Protein AF-A0A833LSK4-F1 (afdb_monomer_lite)

pLDDT: mean 88.76, std 13.91, range [41.62, 98.44]

Radius of gyration: 30.66 Å; chains: 1; bounding box: 65×37×99 Å

Secondary structure (DSSP, 8-state):
---GGGT-SSSHHHHHHHHHHHTT--HHHHHHHHHHHHHS---HHHHHHHHHHHT-S--HHHHHHHHHHHHHHHH---HHHHHHHHHHHHHHHHHHHHHHHHHHHHHHHHHHHHHHHHHHHHHHHHHHHHHHHHHHHS--TTS-----

Sequence (148 aa):
MSQPERYDARGPLPVLAYYQMLGRLSAADLAKERSMLASLPGSPNTQIRQAMVIAHPRGAQETAKAMAMLEALLKSGDTQAIELQPVARLLMDHYAERLRLESQIERQGGQLKDSQRRVQELQEKLDGLADIERTLRAPSRSGKGGGQ

Foldseek 3Di:
DPDPVQLPDFAAPSVVVLLVVLVVDDPVVLVVVLVVLVPDPPDLSSLLSNLSSQCPPPDLVSLVVSLVSLVVLCPDPDPSSVRCNVVSVVSNVVSVVSNVVVVVVVVVVVVVVVVVVVVVVVVVVVVVVVVVVVVVPPDPPPPDDDDD

Structure (mmCIF, N/CA/C/O backbone):
data_AF-A0A833LSK4-F1
#
_entry.id   AF-A0A833LSK4-F1
#
loop_
_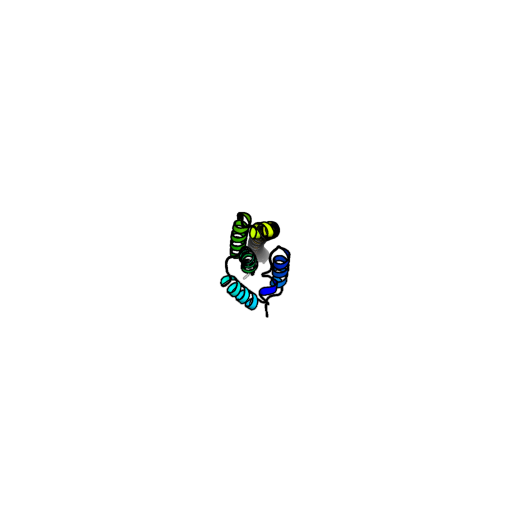atom_site.group_PDB
_atom_site.id
_atom_site.type_symbol
_atom_site.label_atom_id
_atom_site.label_alt_id
_atom_site.label_comp_id
_atom_site.label_asym_id
_atom_site.label_entity_id
_atom_site.label_seq_id
_atom_site.pdbx_PDB_ins_code
_atom_site.Cartn_x
_atom_site.Cartn_y
_atom_site.Cartn_z
_atom_site.occupancy
_atom_site.B_iso_or_equiv
_atom_site.auth_seq_id
_atom_site.auth_comp_id
_atom_site.auth_asym_id
_atom_site.auth_atom_id
_atom_site.pdbx_PDB_model_num
ATOM 1 N N . MET A 1 1 ? 4.364 -23.431 -8.959 1.00 41.94 1 MET A N 1
ATOM 2 C CA . MET A 1 1 ? 5.617 -23.184 -9.705 1.00 41.94 1 MET A CA 1
ATOM 3 C C . MET A 1 1 ? 5.443 -21.892 -10.487 1.00 41.94 1 MET A C 1
ATOM 5 O O . MET A 1 1 ? 4.765 -21.910 -11.507 1.00 41.94 1 MET A O 1
ATOM 9 N N . SER A 1 2 ? 5.962 -20.770 -9.984 1.00 49.38 2 SER A N 1
ATOM 10 C CA . SER A 1 2 ? 6.046 -19.527 -10.762 1.00 49.38 2 SER A CA 1
ATOM 11 C C . SER A 1 2 ? 7.075 -19.751 -11.868 1.00 49.38 2 SER A C 1
ATOM 13 O O . SER A 1 2 ? 8.216 -20.083 -11.565 1.00 49.38 2 SER A O 1
ATOM 15 N N . GLN A 1 3 ? 6.668 -19.684 -13.137 1.00 52.91 3 GLN A N 1
ATOM 16 C CA . GLN A 1 3 ? 7.60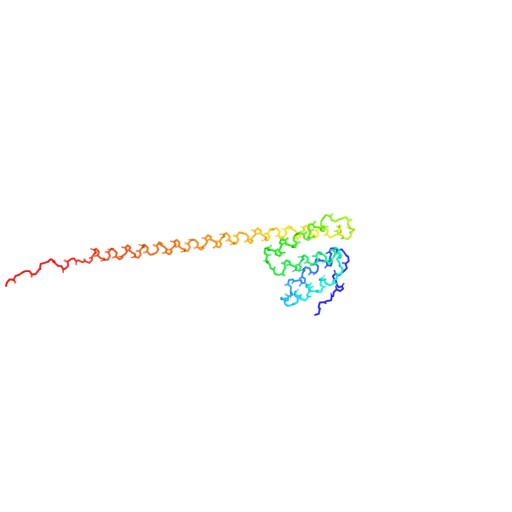1 -19.763 -14.263 1.00 52.91 3 GLN A CA 1
ATOM 17 C C . GLN A 1 3 ? 8.196 -18.362 -14.480 1.00 52.91 3 GLN A C 1
ATOM 19 O O . GLN A 1 3 ? 7.444 -17.485 -14.911 1.00 52.91 3 GLN A O 1
ATOM 24 N N . PRO A 1 4 ? 9.487 -18.134 -14.175 1.00 52.62 4 PRO A N 1
ATOM 25 C CA . PRO A 1 4 ? 10.106 -16.805 -14.253 1.00 52.62 4 PRO A CA 1
ATOM 26 C C . PRO A 1 4 ? 10.070 -16.232 -15.678 1.00 52.62 4 PRO A C 1
ATOM 28 O O . PRO A 1 4 ? 9.697 -15.076 -15.875 1.00 52.62 4 PRO A O 1
ATOM 31 N N . GLU A 1 5 ? 10.279 -17.087 -16.684 1.00 58.97 5 GLU A N 1
ATOM 32 C CA . GLU A 1 5 ? 10.421 -16.653 -18.078 1.00 58.97 5 GLU A CA 1
ATOM 33 C C . GLU A 1 5 ? 9.161 -16.025 -18.689 1.00 58.97 5 GLU A C 1
ATOM 35 O O . GLU A 1 5 ? 9.247 -15.278 -19.662 1.00 58.97 5 GLU A O 1
ATOM 40 N N . ARG A 1 6 ? 7.971 -16.273 -18.121 1.00 65.31 6 ARG A N 1
ATOM 41 C CA . ARG A 1 6 ? 6.713 -15.745 -18.681 1.00 65.31 6 ARG A CA 1
ATOM 42 C C . ARG A 1 6 ? 6.592 -14.228 -18.571 1.00 65.31 6 ARG A C 1
ATOM 44 O O . ARG A 1 6 ? 5.858 -13.628 -19.352 1.00 65.31 6 ARG A O 1
ATOM 51 N N . TYR A 1 7 ? 7.279 -13.620 -17.605 1.00 78.62 7 TYR A N 1
ATOM 52 C CA . TYR A 1 7 ? 7.146 -12.192 -17.303 1.00 78.62 7 TYR A CA 1
ATOM 53 C C . TYR A 1 7 ? 8.420 -11.391 -17.586 1.00 78.62 7 TYR A C 1
ATOM 55 O O . TYR A 1 7 ? 8.388 -10.165 -17.526 1.00 78.62 7 TYR A O 1
ATOM 63 N N . ASP A 1 8 ? 9.515 -12.074 -17.934 1.00 74.31 8 ASP A N 1
ATOM 64 C CA . ASP A 1 8 ? 10.796 -11.466 -18.313 1.00 74.31 8 ASP A CA 1
ATOM 65 C C . ASP A 1 8 ? 10.770 -10.832 -19.712 1.00 74.31 8 ASP A C 1
ATOM 67 O O . ASP A 1 8 ? 11.661 -10.061 -20.069 1.00 74.31 8 ASP A O 1
ATOM 71 N N . ALA A 1 9 ? 9.741 -11.133 -20.509 1.00 79.25 9 ALA A N 1
ATOM 72 C CA . ALA A 1 9 ? 9.583 -10.575 -21.842 1.00 79.25 9 ALA A CA 1
ATOM 73 C C . ALA A 1 9 ? 9.478 -9.037 -21.814 1.00 79.25 9 ALA A C 1
ATOM 75 O O . ALA A 1 9 ? 8.881 -8.434 -20.918 1.00 79.25 9 ALA A O 1
ATOM 76 N N . ARG A 1 10 ? 10.068 -8.397 -22.829 1.00 80.62 10 ARG A N 1
ATOM 77 C CA . ARG A 1 10 ? 10.077 -6.938 -22.992 1.00 80.62 10 ARG A CA 1
ATOM 78 C C . ARG A 1 10 ? 8.665 -6.393 -23.236 1.00 80.62 10 ARG A C 1
ATOM 80 O O . ARG A 1 10 ? 7.829 -7.043 -23.863 1.00 80.62 10 ARG A O 1
ATOM 87 N N . GLY A 1 11 ? 8.440 -5.162 -22.785 1.00 85.06 11 GLY A N 1
ATOM 88 C CA . GLY A 1 11 ? 7.215 -4.409 -23.025 1.00 85.06 11 GLY A CA 1
ATOM 89 C C . GLY A 1 11 ? 6.196 -4.481 -21.880 1.00 85.06 11 GLY A C 1
ATOM 90 O O . GLY A 1 11 ? 6.420 -5.130 -20.858 1.00 85.06 11 GLY A O 1
ATOM 91 N N . PRO A 1 12 ? 5.060 -3.783 -22.028 1.00 88.88 12 PRO A N 1
ATOM 92 C CA . PRO A 1 12 ? 4.107 -3.572 -20.939 1.00 88.88 12 PRO A CA 1
ATOM 93 C C . PRO A 1 12 ? 3.196 -4.776 -20.652 1.00 88.88 12 PRO A C 1
ATOM 95 O O . PRO A 1 12 ? 2.769 -4.960 -19.514 1.00 88.88 12 PRO A O 1
ATOM 98 N N . LEU A 1 13 ? 2.888 -5.613 -21.651 1.00 90.31 13 LEU A N 1
ATOM 99 C CA . LEU A 1 13 ? 1.938 -6.726 -21.490 1.00 90.31 13 LEU A CA 1
ATOM 100 C C . LEU A 1 13 ? 2.407 -7.799 -20.487 1.00 90.31 13 LEU A C 1
ATOM 102 O O . LEU A 1 13 ? 1.610 -8.158 -19.616 1.00 90.31 13 LEU A O 1
ATOM 106 N N . PRO A 1 14 ? 3.666 -8.285 -20.527 1.00 91.31 14 PRO A N 1
ATOM 107 C CA . PRO A 1 14 ? 4.164 -9.244 -19.538 1.00 91.31 14 PRO A CA 1
ATOM 108 C C . PRO A 1 14 ? 4.125 -8.683 -18.113 1.00 91.31 14 PRO A C 1
ATOM 110 O O . PRO A 1 14 ? 3.756 -9.385 -17.175 1.00 91.31 14 PRO A O 1
ATOM 113 N N . VAL A 1 15 ? 4.415 -7.390 -17.954 1.00 92.50 15 VAL A N 1
ATOM 114 C CA . VAL A 1 15 ? 4.376 -6.692 -16.663 1.00 92.50 15 VAL A CA 1
ATOM 115 C C . VAL A 1 15 ? 2.944 -6.574 -16.121 1.00 92.50 15 VAL A C 1
ATOM 117 O O . VAL A 1 15 ? 2.707 -6.768 -14.930 1.00 92.50 15 VAL A O 1
ATOM 120 N N . LEU A 1 16 ? 1.956 -6.324 -16.981 1.00 92.19 16 LEU A N 1
ATOM 121 C CA . LEU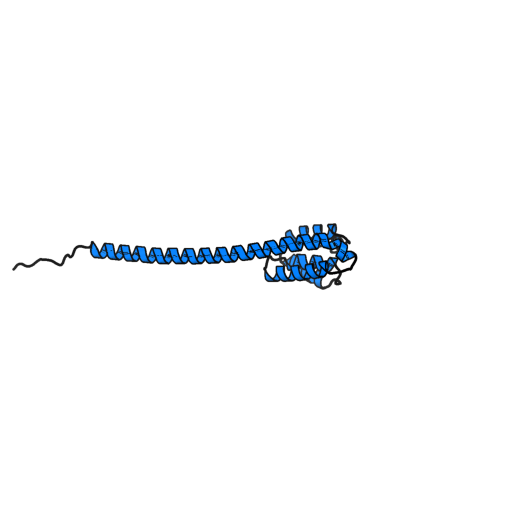 A 1 16 ? 0.547 -6.323 -16.576 1.00 92.19 16 LEU A CA 1
ATOM 122 C C . LEU A 1 16 ? 0.051 -7.727 -16.203 1.00 92.19 16 LEU A C 1
ATOM 124 O O . LEU A 1 16 ? -0.648 -7.888 -15.201 1.00 92.19 16 LEU A O 1
ATOM 128 N N . ALA A 1 17 ? 0.439 -8.752 -16.966 1.00 92.06 17 ALA A N 1
ATOM 129 C CA . ALA A 1 17 ? 0.125 -10.142 -16.639 1.00 92.06 17 ALA A CA 1
ATOM 130 C C . ALA A 1 17 ? 0.749 -10.557 -15.294 1.00 92.06 17 ALA A C 1
ATOM 132 O O . ALA A 1 17 ? 0.099 -11.221 -14.481 1.00 92.06 17 ALA A O 1
ATOM 133 N N . TYR A 1 18 ? 1.975 -10.099 -15.026 1.00 93.06 18 TYR A N 1
ATOM 134 C CA . TYR A 1 18 ? 2.645 -10.283 -13.745 1.00 93.06 18 TYR A CA 1
ATOM 135 C C . TYR A 1 18 ? 1.839 -9.677 -12.594 1.00 93.06 18 TYR A C 1
ATOM 137 O O . TYR A 1 18 ? 1.541 -10.363 -11.616 1.00 93.06 18 TYR A O 1
ATOM 145 N N . TYR A 1 19 ? 1.401 -8.424 -12.740 1.00 92.25 19 TYR A N 1
ATOM 146 C CA . TYR A 1 19 ? 0.583 -7.745 -11.736 1.00 92.25 19 TYR A CA 1
ATOM 147 C C . TYR A 1 19 ? -0.714 -8.505 -11.411 1.00 92.25 19 TYR A C 1
ATOM 149 O O . TYR A 1 19 ? -1.083 -8.642 -10.244 1.00 92.25 19 TYR A O 1
ATOM 157 N N . GLN A 1 20 ? -1.386 -9.056 -12.427 1.00 90.88 20 GLN A N 1
ATOM 158 C CA . GLN A 1 20 ? -2.592 -9.869 -12.235 1.00 90.88 20 GLN A CA 1
ATOM 159 C C . GLN A 1 20 ? -2.311 -11.176 -11.483 1.00 90.88 20 GLN A C 1
ATOM 161 O O . GLN A 1 20 ? -3.127 -11.605 -10.665 1.00 90.88 20 GLN A O 1
ATOM 166 N N . MET A 1 21 ? -1.168 -11.816 -11.745 1.00 91.56 21 MET A N 1
ATOM 167 C CA . MET A 1 21 ? -0.753 -13.022 -11.030 1.00 91.56 21 MET A CA 1
ATOM 168 C C . MET A 1 21 ? -0.496 -12.737 -9.547 1.00 91.56 21 MET A C 1
ATOM 170 O O . MET A 1 21 ? -0.911 -13.541 -8.713 1.00 91.56 21 MET A O 1
ATOM 174 N N . LEU A 1 22 ? 0.142 -11.608 -9.209 1.00 91.25 22 LEU A N 1
ATOM 175 C CA . LEU A 1 22 ? 0.489 -11.272 -7.821 1.00 91.25 22 LEU A CA 1
ATOM 176 C C . LEU A 1 22 ? -0.720 -11.307 -6.882 1.00 91.25 22 LEU A C 1
ATOM 178 O O . LEU A 1 22 ? -0.602 -11.785 -5.758 1.00 91.25 22 LEU A O 1
ATOM 182 N N . GLY A 1 23 ? -1.896 -10.877 -7.350 1.00 87.19 23 GLY A N 1
ATOM 183 C CA . GLY A 1 23 ? -3.132 -10.904 -6.559 1.00 87.19 23 GLY A CA 1
ATOM 184 C C . GLY A 1 23 ? -3.638 -12.307 -6.195 1.00 87.19 23 GLY A C 1
ATOM 185 O O . GLY A 1 23 ? -4.556 -12.425 -5.390 1.00 87.19 23 GLY A O 1
ATOM 186 N N . ARG A 1 24 ? -3.065 -13.364 -6.783 1.00 89.25 24 ARG A N 1
ATOM 187 C CA . ARG A 1 24 ? -3.424 -14.769 -6.534 1.00 89.25 24 ARG A CA 1
ATOM 188 C C . ARG A 1 24 ? -2.382 -15.519 -5.701 1.00 89.25 24 ARG A C 1
ATOM 190 O O . ARG A 1 24 ? -2.602 -16.685 -5.386 1.00 89.25 24 ARG A O 1
ATOM 197 N N . LEU A 1 25 ? -1.243 -14.896 -5.392 1.00 90.12 25 LEU A N 1
ATOM 198 C CA . LEU A 1 25 ? -0.159 -15.541 -4.656 1.00 90.12 25 LEU A CA 1
ATOM 199 C C . LEU A 1 25 ? -0.416 -15.530 -3.147 1.00 90.12 25 LEU A C 1
ATOM 201 O O . LEU A 1 25 ? -0.972 -14.582 -2.594 1.00 90.12 25 LEU A O 1
ATOM 205 N N . SER A 1 26 ? 0.041 -16.584 -2.469 1.00 91.00 26 SER A N 1
ATOM 206 C CA . SER A 1 26 ? 0.092 -16.607 -1.008 1.00 91.00 26 SER A CA 1
ATOM 207 C C . SER A 1 26 ? 1.206 -15.692 -0.482 1.00 91.00 26 SER A C 1
ATOM 209 O O . SER A 1 26 ? 2.148 -15.358 -1.203 1.00 91.00 26 SER A O 1
ATOM 211 N N . ALA A 1 27 ? 1.163 -15.339 0.807 1.00 88.81 27 ALA A N 1
ATOM 212 C CA . ALA A 1 27 ? 2.238 -14.570 1.444 1.00 88.81 27 ALA A CA 1
ATOM 213 C C . ALA A 1 27 ? 3.610 -15.270 1.338 1.00 88.81 27 ALA A C 1
ATOM 215 O O . ALA A 1 27 ? 4.631 -14.613 1.132 1.00 88.81 27 ALA A O 1
ATOM 216 N N . ALA A 1 28 ? 3.636 -16.605 1.424 1.00 91.06 28 ALA A N 1
ATOM 217 C CA . ALA A 1 28 ? 4.859 -17.389 1.271 1.00 91.06 28 ALA A CA 1
ATOM 218 C C . ALA A 1 28 ? 5.391 -17.349 -0.170 1.00 91.06 28 ALA A C 1
ATOM 220 O O . ALA A 1 28 ? 6.601 -17.268 -0.379 1.00 91.06 28 ALA A O 1
ATOM 221 N N . ASP A 1 29 ? 4.503 -17.376 -1.166 1.00 91.44 29 ASP A N 1
ATOM 222 C CA . ASP A 1 29 ? 4.904 -17.292 -2.571 1.00 91.44 29 ASP A CA 1
ATOM 223 C C . ASP A 1 29 ? 5.385 -15.888 -2.939 1.00 91.44 29 ASP A C 1
ATOM 225 O O . ASP A 1 29 ? 6.378 -15.760 -3.647 1.00 91.44 29 ASP A O 1
ATOM 229 N N . LEU A 1 30 ? 4.774 -14.839 -2.384 1.00 91.38 30 LEU A N 1
ATOM 230 C CA . LEU A 1 30 ? 5.254 -13.461 -2.531 1.00 91.38 30 LEU A CA 1
ATOM 231 C C . LEU A 1 30 ? 6.646 -13.257 -1.922 1.00 91.38 30 LEU A C 1
ATOM 233 O O . LEU A 1 30 ? 7.479 -12.565 -2.504 1.00 91.38 30 LEU A O 1
ATOM 237 N N . ALA A 1 31 ? 6.930 -13.873 -0.772 1.00 91.19 31 ALA A N 1
ATOM 238 C CA . ALA A 1 31 ? 8.258 -13.811 -0.165 1.00 91.19 31 ALA A CA 1
ATOM 239 C C . ALA A 1 31 ? 9.322 -14.496 -1.042 1.00 91.19 31 ALA A C 1
ATOM 241 O O . ALA A 1 31 ? 10.409 -13.947 -1.236 1.00 91.19 31 ALA A O 1
ATOM 242 N N . LYS A 1 32 ? 8.997 -15.661 -1.622 1.00 92.12 32 LYS A N 1
ATOM 243 C CA . LYS A 1 32 ? 9.869 -16.348 -2.592 1.00 92.12 32 LYS A CA 1
ATOM 244 C C . LYS A 1 32 ? 10.090 -15.499 -3.839 1.00 92.12 32 LYS A C 1
ATOM 246 O O . LYS A 1 32 ? 11.226 -15.341 -4.275 1.00 92.12 32 LYS A O 1
ATOM 251 N N . GLU A 1 33 ? 9.018 -14.922 -4.369 1.00 92.06 33 GLU A N 1
ATOM 252 C CA . GLU A 1 33 ? 9.049 -14.048 -5.538 1.00 92.06 33 GLU A CA 1
ATOM 253 C C . GLU A 1 33 ? 9.952 -12.831 -5.299 1.00 92.06 33 GLU A C 1
ATOM 255 O O . GLU A 1 33 ? 10.821 -12.522 -6.111 1.00 92.06 33 GLU A O 1
ATOM 260 N N . ARG A 1 34 ? 9.830 -12.195 -4.130 1.00 91.56 34 ARG A N 1
ATOM 261 C CA . ARG A 1 34 ? 10.694 -11.085 -3.717 1.00 91.56 34 ARG A CA 1
ATOM 262 C C . ARG A 1 34 ? 12.166 -11.491 -3.653 1.00 91.56 34 ARG A C 1
ATOM 264 O O . ARG A 1 34 ? 13.017 -10.739 -4.121 1.00 91.56 34 ARG A O 1
ATOM 271 N N . SER A 1 35 ? 12.467 -12.657 -3.079 1.00 92.00 35 SER A N 1
ATOM 272 C CA . SER A 1 35 ? 13.839 -13.174 -3.002 1.00 92.00 35 SER A CA 1
ATOM 273 C C . SER A 1 35 ? 14.418 -13.470 -4.384 1.00 92.00 35 SER A C 1
ATOM 275 O O . SER A 1 35 ? 15.587 -13.189 -4.623 1.00 92.00 35 SER A O 1
ATOM 277 N N . MET A 1 36 ? 13.609 -14.021 -5.288 1.00 91.56 36 MET A N 1
ATOM 278 C CA . MET A 1 36 ? 14.013 -14.302 -6.663 1.00 91.56 36 MET A CA 1
ATOM 279 C C . MET A 1 36 ? 14.273 -13.008 -7.437 1.00 91.56 36 MET A C 1
ATOM 281 O O . MET A 1 36 ? 15.319 -12.854 -8.052 1.00 91.56 36 MET A O 1
ATOM 285 N N . LEU A 1 37 ? 13.362 -12.036 -7.381 1.00 92.06 37 LEU A N 1
ATOM 286 C CA . LEU A 1 37 ? 13.571 -10.754 -8.054 1.00 92.06 37 LEU A CA 1
ATOM 287 C C . LEU A 1 37 ? 14.798 -10.004 -7.523 1.00 92.06 37 LEU A C 1
ATOM 289 O O . LEU A 1 37 ? 15.400 -9.237 -8.267 1.00 92.06 37 LEU A O 1
ATOM 293 N N . ALA A 1 38 ? 15.160 -10.194 -6.253 1.00 90.44 38 ALA A N 1
ATOM 294 C CA . ALA A 1 38 ? 16.357 -9.600 -5.665 1.00 90.44 38 ALA A CA 1
ATOM 295 C C . ALA A 1 38 ? 17.664 -10.237 -6.173 1.00 90.44 38 ALA A C 1
ATOM 297 O O . ALA A 1 38 ? 18.704 -9.587 -6.101 1.00 90.44 38 ALA A O 1
ATOM 298 N N . SER A 1 39 ? 17.627 -11.476 -6.681 1.00 90.31 39 SER A N 1
ATOM 299 C CA . SER A 1 39 ? 18.794 -12.137 -7.280 1.00 90.31 39 SER A CA 1
ATOM 300 C C . SER A 1 39 ? 18.935 -11.886 -8.784 1.00 90.31 39 SER A C 1
ATOM 302 O O . SER A 1 39 ? 19.993 -12.166 -9.348 1.00 90.31 39 SER A O 1
ATOM 304 N N . LEU A 1 40 ? 17.898 -11.359 -9.442 1.00 89.44 40 LEU A N 1
ATOM 305 C CA . LEU A 1 40 ? 17.948 -10.999 -10.856 1.00 89.44 40 LEU A CA 1
ATOM 306 C C . LEU A 1 40 ? 18.726 -9.691 -11.087 1.00 89.44 40 LEU A C 1
ATOM 308 O O . LEU A 1 40 ? 18.712 -8.799 -10.235 1.00 89.44 40 LEU A O 1
ATOM 312 N N . PRO A 1 41 ? 19.351 -9.520 -12.268 1.00 88.25 41 PRO A N 1
ATOM 313 C CA . PRO A 1 41 ? 19.961 -8.253 -12.651 1.00 88.25 41 PRO A CA 1
ATOM 314 C C . PRO A 1 41 ? 18.956 -7.096 -12.598 1.00 88.25 41 PRO A C 1
ATOM 316 O O . PRO A 1 41 ? 17.776 -7.262 -12.928 1.00 88.25 41 PRO A O 1
ATOM 319 N N . GLY A 1 42 ? 19.442 -5.906 -12.236 1.00 86.00 42 GLY A N 1
ATOM 320 C CA . GLY A 1 42 ? 18.658 -4.671 -12.136 1.00 86.00 42 GLY A CA 1
ATOM 321 C C . GLY A 1 42 ? 18.239 -4.093 -13.491 1.00 86.00 42 GLY A C 1
ATOM 322 O O . GLY A 1 42 ? 18.632 -2.983 -13.832 1.00 86.00 42 GLY A O 1
ATOM 323 N N . SER A 1 43 ? 17.463 -4.845 -14.273 1.00 92.31 43 SER A N 1
ATOM 324 C CA . SER A 1 43 ? 16.838 -4.355 -15.504 1.00 92.31 43 SER A CA 1
ATOM 325 C C . SER A 1 43 ? 15.598 -3.501 -15.194 1.00 92.31 43 SER A C 1
ATOM 327 O O . SER A 1 43 ? 14.961 -3.719 -14.157 1.00 92.31 43 SER A O 1
ATOM 329 N N . PRO A 1 44 ? 15.175 -2.595 -16.097 1.00 94.38 44 PRO A N 1
ATOM 330 C CA . PRO A 1 44 ? 13.907 -1.867 -15.972 1.00 94.38 44 PRO A CA 1
ATOM 331 C C . PRO A 1 44 ? 12.694 -2.779 -15.722 1.00 94.38 44 PRO A C 1
ATOM 333 O O . PRO A 1 44 ? 11.808 -2.459 -14.927 1.00 94.38 44 PRO A O 1
ATOM 336 N N . ASN A 1 45 ? 12.683 -3.959 -16.349 1.00 93.00 45 ASN A N 1
ATOM 337 C CA . ASN A 1 45 ? 11.636 -4.961 -16.174 1.00 93.00 45 ASN A CA 1
ATOM 338 C C . ASN A 1 45 ? 11.694 -5.617 -14.775 1.00 93.00 45 ASN A C 1
ATOM 340 O O . ASN A 1 45 ? 10.670 -5.795 -14.112 1.00 93.00 45 ASN A O 1
ATOM 344 N N . THR A 1 46 ? 12.890 -5.927 -14.270 1.00 93.81 46 THR A N 1
ATOM 345 C CA . THR A 1 46 ? 13.069 -6.405 -12.888 1.00 93.81 46 THR A CA 1
ATOM 346 C C . THR A 1 46 ? 12.632 -5.333 -11.886 1.00 93.81 46 THR A C 1
ATOM 348 O O . THR A 1 46 ? 11.916 -5.632 -10.935 1.00 93.81 46 THR A O 1
ATOM 351 N N . GLN A 1 47 ? 12.999 -4.071 -12.123 1.00 95.06 47 GLN A N 1
ATOM 352 C CA . GLN A 1 47 ? 12.707 -2.947 -11.234 1.00 95.06 47 GLN A CA 1
ATOM 353 C C . GLN A 1 47 ? 11.201 -2.695 -11.089 1.00 95.06 47 GLN A C 1
ATOM 355 O O . GLN A 1 47 ? 10.713 -2.546 -9.967 1.00 95.06 47 GLN A O 1
ATOM 360 N N . ILE A 1 48 ? 10.441 -2.688 -12.193 1.00 96.12 48 ILE A N 1
ATOM 361 C CA . ILE A 1 48 ? 8.985 -2.491 -12.120 1.00 96.12 48 ILE A CA 1
ATOM 362 C C . ILE A 1 48 ? 8.294 -3.658 -11.400 1.00 96.12 48 ILE A C 1
ATOM 364 O O . ILE A 1 48 ? 7.395 -3.432 -10.591 1.00 96.12 48 ILE A O 1
ATOM 368 N N . ARG A 1 49 ? 8.754 -4.900 -11.605 1.00 95.19 49 ARG A N 1
ATOM 369 C CA . ARG A 1 49 ? 8.225 -6.077 -10.898 1.00 95.19 49 ARG A CA 1
ATOM 370 C C . ARG A 1 49 ? 8.566 -6.059 -9.411 1.00 95.19 49 ARG A C 1
ATOM 372 O O . ARG A 1 49 ? 7.703 -6.354 -8.589 1.00 95.19 49 ARG A O 1
ATOM 379 N N . GLN A 1 50 ? 9.774 -5.631 -9.046 1.00 95.38 50 GLN A N 1
ATOM 380 C CA . GLN A 1 50 ? 10.154 -5.423 -7.647 1.00 95.38 50 GLN A CA 1
ATOM 381 C C . GLN A 1 50 ? 9.270 -4.364 -6.977 1.00 95.38 50 GLN A C 1
ATOM 383 O O . GLN A 1 50 ? 8.820 -4.587 -5.854 1.00 95.38 50 GLN A O 1
ATOM 388 N N . ALA A 1 51 ? 8.967 -3.256 -7.665 1.00 96.06 51 ALA A N 1
ATOM 389 C CA . ALA A 1 51 ? 8.048 -2.235 -7.161 1.00 96.06 51 ALA A CA 1
ATOM 390 C C . ALA A 1 51 ? 6.629 -2.798 -6.939 1.00 96.06 51 ALA A C 1
ATOM 392 O O . ALA A 1 51 ? 5.998 -2.516 -5.921 1.00 96.06 51 ALA A O 1
ATOM 393 N N . MET A 1 52 ? 6.144 -3.653 -7.844 1.00 95.62 52 MET A N 1
ATOM 394 C CA . MET A 1 52 ? 4.847 -4.318 -7.681 1.00 95.62 52 MET A CA 1
ATOM 395 C C . MET A 1 52 ? 4.815 -5.284 -6.493 1.00 95.62 52 MET A C 1
ATOM 397 O O . MET A 1 52 ? 3.834 -5.303 -5.748 1.00 95.62 52 MET A O 1
ATOM 401 N N . VAL A 1 53 ? 5.874 -6.078 -6.309 1.00 95.12 53 VAL A N 1
ATOM 402 C CA . VAL A 1 53 ? 5.966 -7.050 -5.211 1.00 95.12 53 VAL A CA 1
ATOM 403 C C . VAL A 1 53 ? 6.143 -6.357 -3.873 1.00 95.12 53 VAL A C 1
ATOM 405 O O . VAL A 1 53 ? 5.479 -6.741 -2.920 1.00 95.12 53 VAL A O 1
ATOM 408 N N . ILE A 1 54 ? 6.999 -5.334 -3.770 1.00 93.25 54 ILE A N 1
ATOM 409 C CA . ILE A 1 54 ? 7.223 -4.663 -2.484 1.00 93.25 54 ILE A CA 1
ATOM 410 C C . ILE A 1 54 ? 5.959 -3.954 -1.998 1.00 93.25 54 ILE A C 1
ATOM 412 O O . ILE A 1 54 ? 5.690 -3.997 -0.806 1.00 93.25 54 ILE A O 1
ATOM 416 N N . ALA A 1 55 ? 5.132 -3.411 -2.900 1.00 93.44 55 ALA A N 1
ATOM 417 C CA . ALA A 1 55 ? 3.828 -2.829 -2.568 1.00 93.44 55 ALA A CA 1
ATOM 418 C C . ALA A 1 55 ? 2.779 -3.861 -2.083 1.00 93.44 55 ALA A C 1
ATOM 420 O O . ALA A 1 55 ? 1.626 -3.488 -1.819 1.00 93.44 55 ALA A O 1
ATOM 421 N N . HIS A 1 56 ? 3.164 -5.141 -1.991 1.00 87.94 56 HIS A N 1
ATOM 422 C CA . HIS A 1 56 ? 2.383 -6.267 -1.495 1.00 87.94 56 HIS A CA 1
ATOM 423 C C . HIS A 1 56 ? 3.116 -6.925 -0.299 1.00 87.94 56 HIS A C 1
ATOM 425 O O . HIS A 1 56 ? 4.169 -7.533 -0.485 1.00 87.94 56 HIS A O 1
ATOM 431 N N . PRO A 1 57 ? 2.602 -6.878 0.945 1.00 78.50 57 PRO A N 1
ATOM 432 C CA . PRO A 1 57 ? 1.281 -6.438 1.379 1.00 78.50 57 PRO A CA 1
ATOM 433 C C . PRO A 1 57 ? 1.115 -4.917 1.403 1.00 78.50 57 PRO A C 1
ATOM 435 O O . PRO A 1 57 ? 2.057 -4.144 1.260 1.00 78.50 57 PRO A O 1
ATOM 438 N N . ARG A 1 58 ? -0.140 -4.503 1.571 1.00 78.81 58 ARG A N 1
ATOM 439 C CA . ARG A 1 58 ? -0.599 -3.137 1.378 1.00 78.81 58 ARG A CA 1
ATOM 440 C C . ARG A 1 58 ? -0.217 -2.159 2.519 1.00 78.81 58 ARG A C 1
ATOM 442 O O . ARG A 1 58 ? -1.101 -1.553 3.106 1.00 78.81 58 ARG A O 1
ATOM 449 N N . GLY A 1 59 ? 1.072 -1.983 2.815 1.00 87.88 59 GLY A N 1
ATOM 450 C CA . GLY A 1 59 ? 1.565 -1.017 3.813 1.00 87.88 59 GLY A CA 1
ATOM 451 C C . GLY A 1 59 ? 1.984 0.339 3.229 1.00 87.88 59 GLY A C 1
ATOM 452 O O . GLY A 1 59 ? 2.504 0.399 2.110 1.00 87.88 59 GLY A O 1
ATOM 453 N N . ALA A 1 60 ? 1.809 1.426 3.989 1.00 90.88 60 ALA A N 1
ATOM 454 C CA . ALA A 1 60 ? 2.159 2.786 3.561 1.00 90.88 60 ALA A CA 1
ATOM 455 C C . ALA A 1 60 ? 3.661 2.949 3.263 1.00 90.88 60 ALA A C 1
ATOM 457 O O . ALA A 1 60 ? 4.047 3.511 2.236 1.00 90.88 60 ALA A O 1
ATOM 458 N N . GLN A 1 61 ? 4.527 2.406 4.127 1.00 93.38 61 GLN A N 1
ATOM 459 C CA . GLN A 1 61 ? 5.980 2.505 3.971 1.00 93.38 61 GLN A CA 1
ATOM 460 C C . GLN A 1 61 ? 6.466 1.762 2.719 1.00 93.38 61 GLN A C 1
ATOM 462 O O . GLN A 1 61 ? 7.278 2.276 1.950 1.00 93.38 61 GLN A O 1
ATOM 467 N N . GLU A 1 62 ? 5.975 0.547 2.504 1.00 93.50 62 GLU A N 1
ATOM 468 C CA . GLU A 1 62 ? 6.275 -0.279 1.338 1.00 93.50 62 GLU A CA 1
ATOM 469 C C . GLU A 1 62 ? 5.783 0.370 0.045 1.00 93.50 62 GLU A C 1
ATOM 471 O O . GLU A 1 62 ? 6.485 0.361 -0.965 1.00 93.50 62 GLU A O 1
ATOM 476 N N . THR A 1 63 ? 4.601 0.984 0.096 1.00 95.56 63 THR A N 1
ATOM 477 C CA . THR A 1 63 ? 4.006 1.694 -1.040 1.00 95.56 63 THR A CA 1
ATOM 478 C C . THR A 1 63 ? 4.836 2.921 -1.409 1.00 95.56 63 THR A C 1
ATOM 480 O O . THR A 1 63 ? 5.155 3.108 -2.580 1.00 95.56 63 THR A O 1
ATOM 483 N N . ALA A 1 64 ? 5.293 3.700 -0.424 1.00 95.81 64 ALA A N 1
ATOM 484 C CA . ALA A 1 64 ? 6.200 4.821 -0.665 1.00 95.81 64 ALA A CA 1
ATOM 485 C C . ALA A 1 64 ? 7.540 4.369 -1.279 1.00 95.81 64 ALA A C 1
ATOM 487 O O . ALA A 1 64 ? 8.040 4.997 -2.214 1.00 95.81 64 ALA A O 1
ATOM 488 N N . LYS A 1 65 ? 8.103 3.241 -0.816 1.00 95.94 65 LYS A N 1
ATOM 489 C CA . LYS A 1 65 ? 9.309 2.641 -1.420 1.00 95.94 65 LYS A CA 1
ATOM 490 C C . LYS A 1 65 ? 9.068 2.223 -2.872 1.00 95.94 65 LYS A C 1
ATOM 492 O O . LYS A 1 65 ? 9.899 2.519 -3.726 1.00 95.94 65 LYS A O 1
ATOM 497 N N . ALA A 1 66 ? 7.938 1.575 -3.162 1.00 97.00 66 ALA A N 1
ATOM 498 C CA . ALA A 1 66 ? 7.566 1.196 -4.523 1.00 97.00 66 ALA A CA 1
ATOM 499 C C . ALA A 1 66 ? 7.466 2.421 -5.442 1.00 97.00 66 ALA A C 1
ATOM 501 O O . ALA A 1 66 ? 8.030 2.416 -6.534 1.00 97.00 66 ALA A O 1
ATOM 502 N N . MET A 1 67 ? 6.813 3.492 -4.983 1.00 97.81 67 MET A N 1
ATOM 503 C CA . MET A 1 67 ? 6.693 4.741 -5.740 1.00 97.81 67 MET A CA 1
ATOM 504 C C . MET A 1 67 ? 8.058 5.361 -6.059 1.00 97.81 67 MET A C 1
ATOM 506 O O . MET A 1 67 ? 8.290 5.761 -7.196 1.00 97.81 67 MET A O 1
ATOM 510 N N . ALA A 1 68 ? 9.004 5.359 -5.114 1.00 97.56 68 ALA A N 1
ATOM 511 C CA . ALA A 1 68 ? 10.362 5.846 -5.372 1.00 97.56 68 ALA A CA 1
ATOM 512 C C . ALA A 1 68 ? 11.085 5.037 -6.471 1.00 97.56 68 ALA A C 1
ATOM 514 O O . ALA A 1 68 ? 11.791 5.608 -7.304 1.00 97.56 68 ALA A O 1
ATOM 515 N N . MET A 1 69 ? 10.881 3.714 -6.517 1.00 96.56 69 MET A N 1
ATOM 516 C CA . MET A 1 69 ? 11.430 2.863 -7.583 1.00 96.56 69 MET A CA 1
ATOM 517 C C . MET A 1 69 ? 10.804 3.178 -8.946 1.00 96.56 69 MET A C 1
ATOM 519 O O . MET A 1 69 ? 11.515 3.241 -9.949 1.00 96.56 69 MET A O 1
ATOM 523 N N . LEU A 1 70 ? 9.487 3.397 -8.985 1.00 97.88 70 LEU A N 1
ATOM 524 C CA . LEU A 1 70 ? 8.772 3.775 -10.205 1.00 97.88 70 LEU A CA 1
ATOM 525 C C . LEU A 1 70 ? 9.190 5.163 -10.693 1.00 97.88 70 LEU A C 1
ATOM 527 O O . LEU A 1 70 ? 9.352 5.365 -11.892 1.00 97.88 70 LEU A O 1
ATOM 531 N N . GLU A 1 71 ? 9.432 6.108 -9.790 1.00 98.06 71 GLU A N 1
ATOM 532 C CA . GLU A 1 71 ? 9.899 7.437 -10.169 1.00 98.06 71 GLU A CA 1
ATOM 533 C C . GLU A 1 71 ? 11.308 7.411 -10.780 1.00 98.06 71 GLU A C 1
ATOM 535 O O . GLU A 1 71 ? 11.569 8.116 -11.757 1.00 98.06 71 GLU A O 1
ATOM 540 N N . ALA A 1 72 ? 12.202 6.555 -10.277 1.00 96.44 72 ALA A N 1
ATOM 541 C CA . ALA A 1 72 ? 13.498 6.325 -10.913 1.00 96.44 72 ALA A CA 1
ATOM 542 C C . ALA A 1 72 ? 13.344 5.756 -12.337 1.00 96.44 72 ALA A C 1
ATOM 544 O O . ALA A 1 72 ? 14.026 6.203 -13.258 1.00 96.44 72 ALA A O 1
ATOM 545 N N . LEU A 1 73 ? 12.405 4.824 -12.536 1.00 96.38 73 LEU A N 1
ATOM 546 C CA . LEU A 1 73 ? 12.095 4.259 -13.850 1.00 96.38 73 LEU A CA 1
ATOM 547 C C . LEU A 1 73 ? 11.535 5.318 -14.818 1.00 96.38 73 LEU A C 1
ATOM 549 O O . LEU A 1 73 ? 11.914 5.348 -15.987 1.00 96.38 73 LEU A O 1
ATOM 553 N N . LEU A 1 74 ? 10.688 6.228 -14.327 1.00 97.75 74 LEU A N 1
ATOM 554 C CA . LEU A 1 74 ? 10.128 7.338 -15.109 1.00 97.75 74 LEU A CA 1
ATOM 555 C C . LEU A 1 74 ? 11.175 8.376 -15.537 1.00 97.75 74 LEU A C 1
ATOM 557 O O . LEU A 1 74 ? 10.987 9.035 -16.557 1.00 97.75 74 LEU A O 1
ATOM 561 N N . LYS A 1 75 ? 12.265 8.522 -14.777 1.00 97.31 75 LYS A N 1
ATOM 562 C CA . LYS A 1 75 ? 13.381 9.433 -15.089 1.00 97.31 75 LYS A CA 1
ATOM 563 C C . LYS A 1 75 ? 14.452 8.797 -15.980 1.00 97.31 75 LYS A C 1
ATOM 565 O O . LYS A 1 75 ? 15.340 9.502 -16.453 1.00 97.31 75 LYS A O 1
ATOM 570 N N . SER A 1 76 ? 14.394 7.484 -16.198 1.00 96.00 76 SER A N 1
ATOM 571 C CA . SER A 1 76 ? 15.379 6.765 -17.004 1.00 96.00 76 SER 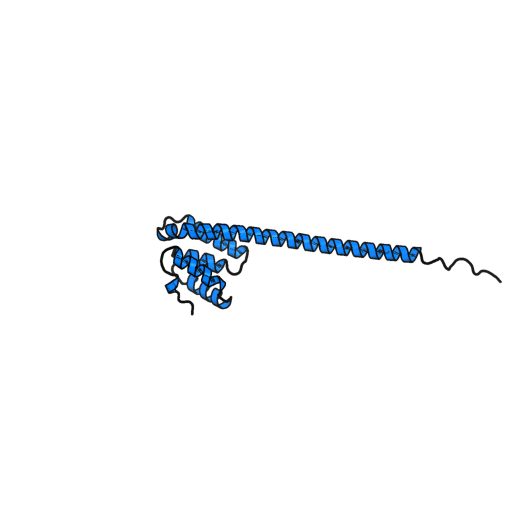A CA 1
ATOM 572 C C . SER A 1 76 ? 15.199 7.030 -18.503 1.00 96.00 76 SER A C 1
ATOM 574 O O . SER A 1 76 ? 14.080 7.011 -19.018 1.00 96.00 76 SER A O 1
ATOM 576 N N . GLY A 1 77 ? 16.320 7.235 -19.202 1.00 94.56 77 GLY A N 1
ATOM 577 C CA . GLY A 1 77 ? 16.391 7.325 -20.665 1.00 94.56 77 GLY A CA 1
ATOM 578 C C . GLY A 1 77 ? 16.632 5.983 -21.368 1.00 94.56 77 GLY A C 1
ATOM 579 O O . GLY A 1 77 ? 16.792 5.956 -22.586 1.00 94.56 77 GLY A O 1
ATOM 580 N N . ASP A 1 78 ? 16.691 4.875 -20.623 1.00 94.25 78 ASP A N 1
ATOM 581 C CA . ASP A 1 78 ? 16.829 3.531 -21.190 1.00 94.25 78 ASP A CA 1
ATOM 582 C C . ASP A 1 78 ? 15.610 3.173 -22.062 1.00 94.25 78 ASP A C 1
ATOM 584 O O . ASP A 1 78 ? 14.466 3.427 -21.686 1.00 94.25 78 ASP A O 1
ATOM 588 N N . THR A 1 79 ? 15.827 2.556 -23.227 1.00 94.00 79 THR A N 1
ATOM 589 C CA . THR A 1 79 ? 14.738 2.248 -24.170 1.00 94.00 79 THR A CA 1
ATOM 590 C C . THR A 1 79 ? 13.698 1.284 -23.588 1.00 94.00 79 THR A C 1
ATOM 592 O O . THR A 1 79 ? 12.507 1.451 -23.844 1.00 94.00 79 THR A O 1
ATOM 595 N N . GLN A 1 80 ? 14.109 0.300 -22.782 1.00 92.19 80 GLN A N 1
ATOM 596 C CA . GLN A 1 80 ? 13.170 -0.589 -22.091 1.00 92.19 80 GLN A CA 1
ATOM 597 C C . GLN A 1 80 ? 12.426 0.150 -20.978 1.00 92.19 80 GLN A C 1
ATOM 599 O O . GLN A 1 80 ? 11.241 -0.100 -20.766 1.00 92.19 80 GLN A O 1
ATOM 604 N N . ALA A 1 81 ? 13.092 1.073 -20.279 1.00 95.19 81 ALA A N 1
ATOM 605 C CA . ALA A 1 81 ? 12.424 1.909 -19.286 1.00 95.19 81 ALA A CA 1
ATOM 606 C C . ALA A 1 81 ? 11.344 2.787 -19.929 1.00 95.19 81 ALA A C 1
ATOM 608 O O . ALA A 1 81 ? 10.222 2.811 -19.428 1.00 95.19 81 ALA A O 1
ATOM 609 N N . ILE A 1 82 ? 11.650 3.431 -21.063 1.00 96.50 82 ILE A N 1
ATOM 610 C CA . ILE A 1 82 ? 10.715 4.268 -21.834 1.00 96.50 82 ILE A CA 1
ATOM 611 C C . ILE A 1 82 ? 9.446 3.488 -22.202 1.00 96.50 82 ILE A C 1
ATOM 613 O O . ILE A 1 82 ? 8.339 3.981 -21.985 1.00 96.50 82 ILE A O 1
ATOM 617 N N . GLU A 1 83 ? 9.581 2.249 -22.679 1.00 95.38 83 GLU A N 1
ATOM 618 C CA . GLU A 1 83 ? 8.435 1.382 -23.002 1.00 95.38 83 GLU A CA 1
ATOM 619 C C . GLU A 1 83 ? 7.558 1.038 -21.790 1.00 95.38 83 GLU A C 1
ATOM 621 O O . GLU A 1 83 ? 6.359 0.792 -21.936 1.00 95.38 83 GLU A O 1
ATOM 626 N N . LEU A 1 84 ? 8.140 1.021 -20.589 1.00 96.38 84 LEU A N 1
ATOM 627 C CA . LEU A 1 84 ? 7.446 0.709 -19.339 1.00 96.38 84 LEU A CA 1
ATOM 628 C C . LEU A 1 84 ? 6.872 1.946 -18.636 1.00 96.38 84 LEU A C 1
ATOM 630 O O . LEU A 1 84 ? 6.051 1.794 -17.728 1.00 96.38 84 LEU A O 1
ATOM 634 N N . GLN A 1 85 ? 7.235 3.162 -19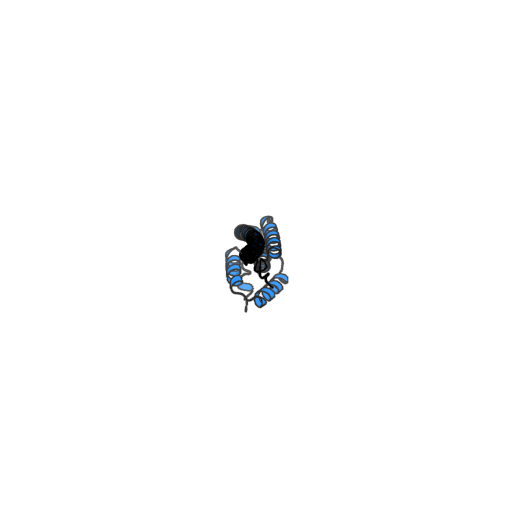.058 1.00 97.00 85 GLN A N 1
ATOM 635 C CA . GLN A 1 85 ? 6.756 4.400 -18.433 1.00 97.00 85 GLN A CA 1
ATOM 636 C C . GLN A 1 85 ? 5.224 4.507 -18.355 1.00 97.00 85 GLN A C 1
ATOM 638 O O . GLN A 1 85 ? 4.741 4.934 -17.306 1.00 97.00 85 GLN A O 1
ATOM 643 N N . PRO A 1 86 ? 4.426 4.114 -19.372 1.00 96.19 86 PRO A N 1
ATOM 644 C CA . PRO A 1 86 ? 2.968 4.166 -19.259 1.00 96.19 86 PRO A CA 1
ATOM 645 C C . PRO A 1 86 ? 2.428 3.312 -18.103 1.00 96.19 86 PRO A C 1
ATOM 647 O O . PRO A 1 86 ? 1.558 3.757 -17.356 1.00 96.19 86 PRO A O 1
ATOM 650 N N . VAL A 1 87 ? 2.988 2.113 -17.904 1.00 96.38 87 VAL A N 1
ATOM 651 C CA . VAL A 1 87 ? 2.606 1.226 -16.794 1.00 96.38 87 VAL A CA 1
ATOM 652 C C . VAL A 1 87 ? 3.093 1.792 -15.462 1.00 96.38 87 VAL A C 1
ATOM 654 O O . VAL A 1 87 ? 2.353 1.778 -14.483 1.00 96.38 87 VAL A O 1
ATOM 657 N N . ALA A 1 88 ? 4.307 2.345 -15.421 1.00 97.62 88 ALA A N 1
ATOM 658 C CA . ALA A 1 88 ? 4.843 2.973 -14.218 1.00 97.62 88 ALA A CA 1
ATOM 659 C C . ALA A 1 88 ? 3.995 4.172 -13.754 1.00 97.62 88 ALA A C 1
ATOM 661 O O . ALA A 1 88 ? 3.746 4.299 -12.558 1.00 97.62 88 ALA A O 1
ATOM 662 N N . ARG A 1 89 ? 3.489 5.006 -14.678 1.00 97.81 89 ARG A N 1
ATOM 663 C CA . ARG A 1 89 ? 2.564 6.114 -14.357 1.00 97.81 89 ARG A CA 1
ATOM 664 C C . ARG A 1 89 ? 1.248 5.603 -13.775 1.00 97.81 89 ARG A C 1
ATOM 666 O O . ARG A 1 89 ? 0.837 6.072 -12.722 1.00 97.81 89 ARG A O 1
ATOM 673 N N . LEU A 1 90 ? 0.649 4.584 -14.395 1.00 97.25 90 LEU A N 1
ATOM 674 C CA . LEU A 1 90 ? -0.580 3.966 -13.887 1.00 97.25 90 LEU A CA 1
ATOM 675 C C . LEU A 1 90 ? -0.408 3.429 -12.454 1.00 97.25 90 LEU A C 1
ATOM 677 O O . LEU A 1 90 ? -1.283 3.603 -11.608 1.00 97.25 90 LEU A O 1
ATOM 681 N N . LEU A 1 91 ? 0.725 2.778 -12.172 1.00 96.69 91 LEU A N 1
ATOM 682 C CA . LEU A 1 91 ? 1.036 2.287 -10.829 1.00 96.69 91 LEU A CA 1
ATOM 683 C C . LEU A 1 91 ? 1.273 3.428 -9.835 1.00 96.69 91 LEU A C 1
ATOM 685 O O . LEU A 1 91 ? 0.819 3.324 -8.699 1.00 96.69 91 LEU A O 1
ATOM 689 N N . MET A 1 92 ? 1.947 4.505 -10.251 1.00 98.00 92 MET A N 1
ATOM 690 C CA . MET A 1 92 ? 2.152 5.695 -9.420 1.00 98.00 92 MET A CA 1
ATOM 691 C C . MET A 1 92 ? 0.823 6.313 -8.986 1.00 98.00 92 MET A C 1
ATOM 693 O O . MET A 1 92 ? 0.631 6.535 -7.792 1.00 98.00 92 MET A O 1
ATOM 697 N N . ASP A 1 93 ? -0.106 6.517 -9.922 1.00 98.06 93 ASP A N 1
ATOM 698 C CA . ASP A 1 93 ? -1.432 7.069 -9.626 1.00 98.06 93 ASP A CA 1
ATOM 699 C C . ASP A 1 93 ? -2.206 6.158 -8.661 1.00 98.06 93 ASP A C 1
ATOM 701 O O . ASP A 1 93 ? -2.773 6.612 -7.665 1.00 98.06 93 ASP A O 1
ATOM 705 N N . HIS A 1 94 ? -2.167 4.845 -8.905 1.00 95.94 94 HIS A N 1
ATOM 706 C CA . HIS A 1 94 ? -2.825 3.862 -8.047 1.00 95.94 94 HIS A CA 1
ATOM 707 C C . HIS A 1 94 ? -2.240 3.833 -6.625 1.00 95.94 94 HIS A C 1
ATOM 709 O O . HIS A 1 94 ? -2.982 3.767 -5.643 1.00 95.94 94 HIS A O 1
ATOM 715 N N . TYR A 1 95 ? -0.916 3.888 -6.486 1.00 96.94 95 TYR A N 1
ATOM 716 C CA . TYR A 1 95 ? -0.247 3.880 -5.184 1.00 96.94 95 TYR A CA 1
ATOM 717 C C . TYR A 1 95 ? -0.434 5.194 -4.422 1.00 96.94 95 TYR A C 1
ATOM 719 O O . TYR A 1 95 ? -0.638 5.157 -3.207 1.00 96.94 95 TYR A O 1
ATOM 727 N N . ALA A 1 96 ? -0.461 6.331 -5.118 1.00 97.06 96 ALA A N 1
ATOM 728 C CA . ALA A 1 96 ? -0.788 7.621 -4.521 1.00 97.06 96 ALA A CA 1
ATOM 729 C C . ALA A 1 96 ? -2.213 7.634 -3.948 1.00 97.06 96 ALA A C 1
ATOM 731 O O . ALA A 1 96 ? -2.415 8.020 -2.793 1.00 97.06 96 ALA A O 1
ATOM 732 N N . GLU A 1 97 ? -3.196 7.151 -4.716 1.00 96.88 97 GLU A N 1
ATOM 733 C CA . GLU A 1 97 ? -4.579 7.062 -4.239 1.00 96.88 97 GLU A CA 1
ATOM 734 C C . GLU A 1 97 ? -4.692 6.110 -3.048 1.00 96.88 97 GLU A C 1
ATOM 736 O O . GLU A 1 97 ? -5.382 6.388 -2.069 1.00 96.88 97 GLU A O 1
ATOM 741 N N . ARG A 1 98 ? -3.936 5.014 -3.064 1.00 94.81 98 ARG A N 1
ATOM 742 C CA . ARG A 1 98 ? -3.915 4.081 -1.945 1.00 94.81 98 ARG A CA 1
ATOM 743 C C . ARG A 1 98 ? -3.368 4.699 -0.653 1.00 94.81 98 ARG A C 1
ATOM 745 O O . ARG A 1 98 ? -3.994 4.520 0.389 1.00 94.81 98 ARG A O 1
ATOM 752 N N . LEU A 1 99 ? -2.282 5.474 -0.708 1.00 95.69 99 LEU A N 1
ATOM 753 C CA . LEU A 1 99 ? -1.775 6.220 0.456 1.00 95.69 99 LEU A CA 1
ATOM 754 C C . LEU A 1 99 ? -2.794 7.247 0.970 1.00 95.69 99 LEU A C 1
ATOM 756 O O . LEU A 1 99 ? -2.956 7.438 2.181 1.00 95.69 99 LEU A O 1
ATOM 760 N N . ARG A 1 100 ? -3.517 7.896 0.051 1.00 96.44 100 ARG A N 1
ATOM 761 C CA . ARG A 1 100 ? -4.589 8.836 0.389 1.00 96.44 100 ARG A CA 1
ATOM 762 C C . ARG A 1 100 ? -5.747 8.139 1.108 1.00 96.44 100 ARG A C 1
ATOM 764 O O . ARG A 1 100 ? -6.285 8.702 2.063 1.00 96.44 100 ARG A O 1
ATOM 771 N N . LEU A 1 101 ? -6.137 6.944 0.667 1.00 95.44 101 LEU A N 1
ATOM 772 C CA . LEU A 1 101 ? -7.184 6.140 1.303 1.00 95.44 101 LEU A CA 1
ATOM 773 C C . LEU A 1 101 ? -6.746 5.619 2.677 1.00 95.44 101 LEU A C 1
ATOM 775 O O . LEU A 1 101 ? -7.507 5.747 3.633 1.00 95.44 101 LEU A O 1
ATOM 779 N N . GLU A 1 102 ? -5.515 5.114 2.806 1.00 93.44 102 GLU A N 1
ATOM 780 C CA . GLU A 1 102 ? -4.938 4.687 4.093 1.00 93.44 102 GLU A CA 1
ATOM 781 C C . GLU A 1 102 ? -4.966 5.843 5.112 1.00 93.44 102 GLU A C 1
ATOM 783 O O . GLU A 1 102 ? -5.496 5.693 6.213 1.00 93.44 102 GLU A O 1
ATOM 788 N N . SER A 1 103 ? -4.556 7.045 4.695 1.00 94.69 103 SER A N 1
ATOM 789 C CA . SER A 1 103 ? -4.610 8.251 5.537 1.00 94.69 103 SER A CA 1
ATOM 790 C C . SER A 1 103 ? -6.038 8.641 5.956 1.00 94.69 103 SER A C 1
ATOM 792 O O . SER A 1 103 ? -6.252 9.167 7.049 1.00 94.69 103 SER A O 1
ATOM 794 N N . GLN A 1 104 ? -7.036 8.433 5.091 1.00 96.56 104 GLN A N 1
ATOM 795 C CA . GLN A 1 104 ? -8.440 8.707 5.423 1.00 96.56 104 GLN A CA 1
ATOM 796 C C . GLN A 1 104 ? -8.986 7.702 6.438 1.00 96.56 104 GLN A C 1
ATOM 798 O O . GLN A 1 104 ? -9.666 8.110 7.379 1.00 96.56 104 GLN A O 1
ATOM 803 N N . ILE A 1 105 ? -8.653 6.420 6.275 1.00 95.81 105 ILE A N 1
ATOM 804 C CA . ILE A 1 105 ? -9.045 5.350 7.199 1.00 95.81 105 ILE A CA 1
ATOM 805 C C . ILE A 1 105 ? -8.486 5.627 8.597 1.00 95.81 105 ILE A C 1
ATOM 807 O O . ILE A 1 105 ? -9.225 5.538 9.576 1.00 95.81 105 ILE A O 1
ATOM 811 N N . GLU A 1 106 ? -7.218 6.026 8.705 1.00 95.62 106 GLU A N 1
ATOM 812 C CA . GLU A 1 106 ? -6.600 6.372 9.991 1.00 95.62 106 GLU A CA 1
ATOM 813 C C . GLU A 1 106 ? -7.318 7.538 10.684 1.00 95.62 106 GLU A C 1
ATOM 815 O O . GLU A 1 106 ? -7.649 7.455 11.870 1.00 95.62 106 GLU A O 1
ATOM 820 N N . ARG A 1 107 ? -7.633 8.604 9.936 1.00 97.56 107 ARG A N 1
ATOM 821 C CA . ARG A 1 107 ? -8.375 9.762 10.463 1.00 97.56 107 ARG A CA 1
ATOM 822 C C . ARG A 1 107 ? -9.775 9.377 10.937 1.00 97.56 107 ARG A C 1
ATOM 824 O O . ARG A 1 107 ? -10.171 9.769 12.032 1.00 97.56 107 ARG A O 1
ATOM 831 N N . GLN A 1 108 ? -10.510 8.606 10.137 1.00 97.94 108 GLN A N 1
ATOM 832 C CA . GLN A 1 108 ? -11.852 8.135 10.491 1.00 97.94 108 GLN A CA 1
ATOM 833 C C . GLN A 1 108 ? -11.819 7.206 11.710 1.00 97.94 108 GLN A C 1
ATOM 835 O O . GLN A 1 108 ? -12.651 7.335 12.605 1.00 97.94 108 GLN A O 1
ATOM 840 N N . GLY A 1 109 ? -10.824 6.319 11.794 1.00 97.81 109 GLY A N 1
ATOM 841 C CA . GLY A 1 109 ? -10.613 5.456 12.955 1.00 97.81 109 GLY A CA 1
ATOM 842 C C . GLY A 1 109 ? -10.342 6.248 14.238 1.00 97.81 109 GLY A C 1
ATOM 843 O O . GLY A 1 109 ? -10.862 5.892 15.295 1.00 97.81 109 GLY A O 1
ATOM 844 N N . GLY A 1 110 ? -9.583 7.345 14.149 1.00 97.88 110 GLY A N 1
ATOM 845 C CA . GLY A 1 110 ? -9.381 8.280 15.261 1.00 97.88 110 GLY A CA 1
ATOM 846 C C . GLY A 1 110 ? -10.681 8.956 15.702 1.00 97.88 110 GLY A C 1
ATOM 847 O O . GLY A 1 110 ? -11.053 8.878 16.871 1.00 97.88 110 GLY A O 1
ATOM 848 N N . GLN A 1 111 ? -11.426 9.532 14.753 1.00 97.88 111 GLN A N 1
ATOM 849 C CA . GLN A 1 111 ? -12.715 10.179 15.030 1.00 97.88 111 GLN A CA 1
ATOM 850 C C . GLN A 1 111 ? -13.733 9.223 15.663 1.00 97.88 111 GLN A C 1
ATOM 852 O O . GLN A 1 111 ? -14.459 9.613 16.578 1.00 97.88 111 GLN A O 1
ATOM 857 N N . LEU A 1 112 ? -13.775 7.967 15.208 1.00 98.31 112 LEU A N 1
ATOM 858 C CA . LEU A 1 112 ? -14.663 6.952 15.766 1.00 98.31 112 LEU A CA 1
ATOM 859 C C . LEU A 1 112 ? -14.323 6.651 17.231 1.00 98.31 112 LEU A C 1
ATOM 861 O O . LEU A 1 112 ? -15.227 6.618 18.064 1.00 98.31 112 LEU A O 1
ATOM 865 N N . LYS A 1 113 ? -13.037 6.481 17.559 1.00 98.44 113 LYS A N 1
ATOM 866 C CA . LYS A 1 113 ? -12.585 6.249 18.942 1.00 98.44 113 LYS A CA 1
ATOM 867 C C . LYS A 1 113 ? -12.917 7.428 19.854 1.00 98.44 113 LYS A C 1
ATOM 869 O O . LYS A 1 113 ? -13.451 7.226 20.943 1.00 98.44 113 LYS A O 1
ATOM 874 N N . ASP A 1 114 ? -12.666 8.652 19.396 1.00 98.19 114 ASP A N 1
ATOM 875 C CA . ASP A 1 114 ? -12.993 9.862 20.156 1.00 98.19 114 ASP A CA 1
ATOM 876 C C . ASP A 1 114 ? -14.503 9.997 20.377 1.00 98.19 114 ASP A C 1
ATOM 878 O O . ASP A 1 114 ? -14.950 10.345 21.471 1.00 98.19 114 ASP A O 1
ATOM 882 N N . SER A 1 115 ? -15.310 9.685 19.358 1.00 97.81 115 SER A N 1
ATOM 883 C CA . SER A 1 115 ? -16.767 9.689 19.484 1.00 97.81 115 SER A CA 1
ATOM 884 C C . SER A 1 115 ? -17.258 8.632 20.472 1.00 97.81 115 SER A C 1
ATOM 886 O O . SER A 1 115 ? -18.146 8.927 21.268 1.00 97.81 115 SER A O 1
ATOM 888 N N . GLN A 1 116 ? -16.694 7.421 20.449 1.00 97.88 116 GLN A N 1
ATOM 889 C CA . GLN A 1 116 ? -17.037 6.359 21.401 1.00 97.88 116 GLN A CA 1
ATOM 890 C C . GLN A 1 116 ? -16.704 6.768 22.838 1.00 97.88 116 GLN A C 1
ATOM 892 O O . GLN A 1 116 ? -17.531 6.593 23.731 1.00 97.88 116 GLN A O 1
ATOM 897 N N . ARG A 1 117 ? -15.542 7.395 23.052 1.00 98.44 117 ARG A N 1
ATOM 898 C CA . ARG A 1 117 ? -15.158 7.929 24.362 1.00 98.44 117 ARG A CA 1
ATOM 899 C C . ARG A 1 117 ? -16.148 8.983 24.861 1.00 98.44 117 ARG A C 1
ATOM 901 O O . ARG A 1 117 ? -16.588 8.908 26.001 1.00 98.44 117 ARG A O 1
ATOM 908 N N . ARG A 1 118 ? -16.552 9.930 24.006 1.00 97.88 118 ARG A N 1
ATOM 909 C CA . ARG A 1 118 ? -17.555 10.949 24.371 1.00 97.88 118 ARG A CA 1
ATOM 910 C C . ARG A 1 118 ? -18.906 10.332 24.721 1.00 97.88 118 ARG A C 1
ATOM 912 O O . ARG A 1 118 ? -19.555 10.802 25.646 1.00 97.88 118 ARG A O 1
ATOM 919 N N . VAL A 1 119 ? -19.331 9.295 23.998 1.00 98.12 119 VAL A N 1
ATOM 920 C CA . VAL A 1 119 ? -20.569 8.563 24.314 1.00 98.12 119 VAL A CA 1
ATOM 921 C C . VAL A 1 119 ? -20.478 7.932 25.701 1.00 98.12 119 VAL A C 1
ATOM 923 O O . VAL A 1 119 ? -21.411 8.077 26.484 1.00 98.12 119 VAL A O 1
ATOM 926 N N . GLN A 1 120 ? -19.352 7.300 26.032 1.00 98.19 120 GLN A N 1
ATOM 927 C CA . GLN A 1 120 ? -19.144 6.706 27.351 1.00 98.19 120 GLN A CA 1
ATOM 928 C C . GLN A 1 120 ? -19.149 7.761 28.468 1.00 98.19 120 GLN A C 1
ATOM 930 O O . GLN A 1 120 ? -19.872 7.607 29.446 1.00 98.19 120 GLN A O 1
ATOM 935 N N . GLU A 1 121 ? -18.445 8.880 28.279 1.00 98.19 121 GLU A N 1
ATOM 936 C CA . GLU A 1 121 ? -18.438 10.003 29.229 1.00 98.19 121 GLU A CA 1
ATOM 937 C C . GLU A 1 121 ? -19.840 10.613 29.431 1.00 98.19 121 GLU A C 1
ATOM 939 O O . GLU A 1 121 ? -20.184 11.059 30.526 1.00 98.19 121 GLU A O 1
ATOM 944 N N . LEU A 1 122 ? -20.664 10.668 28.379 1.00 98.25 122 LEU A N 1
ATOM 945 C CA . LEU A 1 122 ? -22.048 11.137 28.481 1.00 98.25 122 LEU A CA 1
ATOM 946 C C . LEU A 1 122 ? -22.940 10.128 29.206 1.00 98.25 122 LEU A C 1
ATOM 948 O O . LEU A 1 122 ? -23.781 10.549 29.998 1.00 98.25 122 LEU A O 1
ATOM 952 N N . GLN A 1 123 ? -22.745 8.829 28.974 1.00 97.75 123 GLN A N 1
ATOM 953 C CA . GLN A 1 123 ? -23.486 7.783 29.675 1.00 97.75 123 GLN A CA 1
ATOM 954 C C . GLN A 1 123 ? -23.199 7.822 31.180 1.00 97.75 123 GLN A C 1
ATOM 956 O O . GLN A 1 123 ? -24.135 7.874 31.968 1.00 97.75 123 GLN A 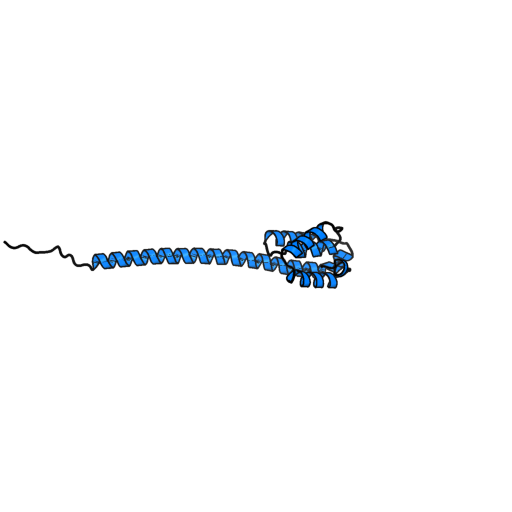O 1
ATOM 961 N N . GLU A 1 124 ? -21.928 7.927 31.575 1.00 97.94 124 GLU A N 1
ATOM 962 C CA . GLU A 1 124 ? -21.528 8.060 32.984 1.00 97.94 124 GLU A CA 1
ATOM 963 C C . GLU A 1 124 ? -22.175 9.282 33.659 1.00 97.94 124 GLU A C 1
ATOM 965 O O . GLU A 1 124 ? -22.603 9.220 34.813 1.00 97.94 124 GLU A O 1
ATOM 970 N N . LYS A 1 125 ? -22.304 10.402 32.934 1.00 97.56 125 LYS A N 1
ATOM 971 C CA . LYS A 1 125 ? -22.999 11.599 33.435 1.00 97.56 125 LYS A CA 1
ATOM 972 C C . LYS A 1 125 ? -24.502 11.389 33.580 1.00 97.56 125 LYS A C 1
ATOM 974 O O . LYS A 1 125 ? -25.073 11.869 34.556 1.00 97.56 125 LYS A O 1
ATOM 979 N N . LEU A 1 126 ? -25.144 10.726 32.618 1.00 97.88 126 LEU A N 1
ATOM 980 C CA . LEU A 1 126 ? -26.574 10.415 32.691 1.00 97.88 126 LEU A CA 1
ATOM 981 C C . LEU A 1 126 ? -26.872 9.486 33.866 1.00 97.88 126 LEU A C 1
ATOM 983 O O . LEU A 1 126 ? -27.805 9.758 34.617 1.00 97.88 126 LEU A O 1
ATOM 987 N N . ASP A 1 127 ? -26.050 8.458 34.060 1.00 96.81 127 ASP A N 1
ATOM 988 C CA . ASP A 1 127 ? -26.174 7.531 35.183 1.00 96.81 127 ASP A CA 1
ATOM 989 C C . ASP A 1 127 ? -26.002 8.279 36.517 1.00 96.81 127 ASP A C 1
ATOM 991 O O . ASP A 1 127 ? -26.840 8.162 37.412 1.00 96.81 127 ASP A O 1
ATOM 995 N N . GLY A 1 128 ? -25.002 9.166 36.613 1.00 96.81 128 GLY A N 1
ATOM 996 C CA . GLY A 1 128 ? -24.815 10.025 37.786 1.00 96.81 128 GLY A CA 1
ATOM 997 C C . GLY A 1 128 ? -25.998 10.966 38.061 1.00 96.81 128 GLY A C 1
ATOM 998 O O . GLY A 1 128 ? -26.381 11.160 39.214 1.00 96.81 128 GLY A O 1
ATOM 999 N N . LEU A 1 129 ? -26.618 11.538 37.023 1.00 95.94 129 LEU A N 1
ATOM 1000 C CA . LEU A 1 129 ? -27.825 12.361 37.175 1.00 95.94 129 LEU A CA 1
ATOM 1001 C C . LEU A 1 129 ? -29.039 11.534 37.614 1.00 95.94 129 LEU A C 1
ATOM 1003 O O . LEU A 1 129 ? -29.811 11.996 38.455 1.00 95.94 129 LEU A O 1
ATOM 1007 N N . ALA A 1 130 ? -29.201 10.321 37.083 1.00 94.44 130 ALA A N 1
ATOM 1008 C CA . ALA A 1 130 ? -30.275 9.412 37.472 1.00 94.44 130 ALA A CA 1
ATOM 1009 C C . ALA A 1 130 ? -30.158 8.996 38.950 1.00 94.44 130 ALA A C 1
ATOM 1011 O O . ALA A 1 130 ? -31.161 8.963 39.669 1.00 94.44 130 ALA A O 1
ATOM 1012 N N . ASP A 1 131 ? -28.938 8.756 39.435 1.00 93.19 131 ASP A N 1
ATOM 1013 C CA . ASP A 1 131 ? -28.672 8.464 40.847 1.00 93.19 131 ASP A CA 1
ATOM 1014 C C . ASP A 1 131 ? -29.001 9.660 41.757 1.00 93.19 131 ASP A C 1
ATOM 1016 O O . ASP A 1 131 ? -29.631 9.500 42.811 1.00 93.19 131 ASP A O 1
ATOM 1020 N N . ILE A 1 132 ? -28.654 10.880 41.333 1.00 92.19 132 ILE A N 1
ATOM 1021 C CA . ILE A 1 132 ? -29.053 12.110 42.035 1.00 92.19 132 ILE A CA 1
ATOM 1022 C C . ILE A 1 132 ? -30.583 12.230 42.075 1.00 92.19 132 ILE A C 1
ATOM 1024 O O . ILE A 1 132 ? -31.152 12.467 43.140 1.00 92.19 132 ILE A O 1
ATOM 1028 N N . GLU A 1 133 ? -31.284 12.020 40.957 1.00 92.81 133 GLU A N 1
ATOM 1029 C CA . GLU A 1 133 ? -32.751 12.086 40.941 1.00 92.81 133 GLU A CA 1
ATOM 1030 C C . GLU A 1 133 ? -33.373 11.057 41.898 1.00 92.81 133 GLU A C 1
ATOM 1032 O O . GLU A 1 133 ? -34.298 11.375 42.654 1.00 92.81 133 GLU A O 1
ATOM 1037 N N . ARG A 1 134 ? -32.846 9.830 41.920 1.00 88.62 134 ARG A N 1
ATOM 1038 C CA . ARG A 1 134 ? -33.331 8.761 42.798 1.00 88.62 134 ARG A CA 1
ATOM 1039 C C . ARG A 1 134 ? -33.135 9.092 44.277 1.00 88.62 134 ARG A C 1
ATOM 1041 O O . ARG A 1 134 ? -34.038 8.841 45.076 1.00 88.62 134 ARG A O 1
ATOM 1048 N N . THR A 1 135 ? -31.984 9.655 44.639 1.00 83.50 135 THR A N 1
ATOM 1049 C CA . THR A 1 135 ? -31.693 10.067 46.023 1.00 83.50 135 THR A CA 1
ATOM 1050 C C . THR A 1 135 ? -32.540 11.260 46.467 1.00 83.50 135 THR A C 1
ATOM 1052 O O . THR A 1 135 ? -32.975 11.285 47.614 1.00 83.50 135 THR A O 1
ATOM 1055 N N . LEU A 1 136 ? -32.858 12.196 45.565 1.00 83.62 136 LEU A N 1
ATOM 1056 C CA . LEU A 1 136 ? -33.746 13.331 45.849 1.00 83.62 136 LEU A CA 1
ATOM 1057 C C . LEU A 1 136 ? -35.228 12.934 45.962 1.00 83.62 136 LEU A C 1
ATOM 1059 O O . LEU A 1 136 ? -35.965 13.535 46.742 1.00 83.62 136 LEU A O 1
ATOM 1063 N N . ARG A 1 137 ? -35.687 11.937 45.191 1.00 74.12 137 ARG A N 1
ATOM 1064 C CA . ARG A 1 137 ? -37.076 11.437 45.245 1.00 74.12 137 ARG A CA 1
ATOM 1065 C C . ARG A 1 137 ? -37.341 10.468 46.397 1.00 74.12 137 ARG A C 1
ATOM 1067 O O . ARG A 1 137 ? -38.505 10.278 46.752 1.00 74.12 137 ARG A O 1
ATOM 1074 N N . ALA A 1 138 ? -36.314 9.837 46.968 1.00 58.22 138 ALA A N 1
ATOM 1075 C CA . ALA A 1 138 ? -36.483 9.019 48.164 1.00 58.22 138 ALA A CA 1
ATOM 1076 C C . ALA A 1 138 ? -36.970 9.924 49.316 1.00 58.22 138 ALA A C 1
ATOM 1078 O O . ALA A 1 138 ? -36.258 10.851 49.702 1.00 58.22 138 ALA A O 1
ATOM 1079 N N . PRO A 1 139 ? -38.187 9.720 49.858 1.00 52.72 139 PRO A N 1
ATOM 1080 C CA . PRO A 1 139 ? -38.734 10.627 50.855 1.00 52.72 139 PRO A CA 1
ATOM 1081 C C . PRO A 1 139 ? -37.857 10.609 52.106 1.00 52.72 139 PRO A C 1
ATOM 1083 O O . PRO A 1 139 ? -37.421 9.542 52.549 1.00 52.72 139 PRO A O 1
ATOM 1086 N N . SER A 1 140 ? -37.660 11.781 52.713 1.00 54.69 140 SER A N 1
ATOM 1087 C CA . SER A 1 140 ? -37.103 11.928 54.056 1.00 54.69 140 SER A CA 1
ATOM 1088 C C . SER A 1 140 ? -38.025 11.257 55.080 1.00 54.69 140 SER A C 1
ATOM 1090 O O . SER A 1 140 ? -38.787 11.885 55.812 1.00 54.69 140 SER A O 1
ATOM 1092 N N . ARG A 1 141 ? -37.952 9.929 55.180 1.00 58.09 141 ARG A N 1
ATOM 1093 C CA . ARG A 1 141 ? -38.495 9.164 56.305 1.00 58.09 141 ARG A CA 1
ATOM 1094 C C . ARG A 1 141 ? -37.565 9.333 57.514 1.00 58.09 141 ARG A C 1
ATOM 1096 O O . ARG A 1 141 ? -36.988 8.386 58.025 1.00 58.09 141 ARG A O 1
ATOM 1103 N N . SER A 1 142 ? -37.400 10.573 57.957 1.00 54.12 142 SER A N 1
ATOM 1104 C CA . SER A 1 142 ? -36.821 10.916 59.262 1.00 54.12 142 SER A CA 1
ATOM 1105 C C . SER A 1 142 ? -37.500 12.133 59.900 1.00 54.12 142 SER A C 1
ATOM 1107 O O . SER A 1 142 ? -37.001 12.701 60.865 1.00 54.12 142 SER A O 1
ATOM 1109 N N . GLY A 1 143 ? -38.683 12.511 59.406 1.00 58.56 143 GLY A N 1
ATOM 1110 C CA . GLY A 1 143 ? -39.573 13.452 60.071 1.00 58.56 143 GLY A CA 1
ATOM 1111 C C . GLY A 1 143 ? -40.720 12.730 60.771 1.00 58.56 143 GLY A C 1
ATOM 1112 O O . GLY A 1 143 ? -41.680 12.337 60.119 1.00 58.56 143 GLY A O 1
ATOM 1113 N N . LYS A 1 144 ? -40.648 12.677 62.106 1.00 51.25 144 LYS A N 1
ATOM 1114 C CA . LYS A 1 144 ? -41.779 12.540 63.044 1.00 51.25 144 LYS A CA 1
ATOM 1115 C C . LYS A 1 144 ? -42.293 11.120 63.342 1.00 51.25 144 LYS A C 1
ATOM 1117 O O . LYS A 1 144 ? -43.197 10.594 62.708 1.00 51.25 144 LYS A O 1
ATOM 1122 N N . GLY A 1 145 ? -41.780 10.597 64.454 1.00 49.12 145 GLY A N 1
ATOM 1123 C CA . GLY A 1 145 ? -42.444 9.641 65.339 1.00 49.12 145 GLY A CA 1
ATOM 1124 C C . GLY A 1 145 ? -42.107 9.985 66.791 1.00 49.12 145 GLY A C 1
ATOM 1125 O O . GLY A 1 145 ? -41.454 9.208 67.471 1.00 49.12 145 GLY A O 1
ATOM 1126 N N . GLY A 1 146 ? -42.441 11.208 67.217 1.00 50.56 146 GLY A N 1
ATOM 1127 C CA . GLY A 1 146 ? -42.447 11.578 68.631 1.00 50.56 146 GLY A CA 1
ATOM 1128 C C . GLY A 1 146 ? -43.783 11.199 69.262 1.00 50.56 146 GLY A C 1
ATOM 1129 O O . GLY A 1 146 ? -44.816 11.315 68.603 1.00 50.56 146 GLY A O 1
ATOM 1130 N N . GLY A 1 147 ? -43.758 10.795 70.528 1.00 49.06 147 GLY A N 1
ATOM 1131 C CA . GLY A 1 147 ? -44.963 10.592 71.326 1.00 49.06 147 GLY A CA 1
ATOM 1132 C C . GLY A 1 147 ? -44.738 9.562 72.420 1.00 49.06 147 GLY A C 1
ATOM 1133 O O . GLY A 1 147 ? -44.460 8.414 72.106 1.00 49.06 147 GLY A O 1
ATOM 1134 N N . GLN A 1 148 ? -44.799 10.052 73.655 1.00 41.62 148 GLN A N 1
ATOM 1135 C CA . GLN A 1 148 ? -44.705 9.358 74.941 1.00 41.62 148 GLN A CA 1
ATOM 1136 C C . GLN A 1 148 ? -45.657 8.167 75.079 1.00 41.62 148 GLN A C 1
ATOM 1138 O O . GLN A 1 148 ? -46.714 8.180 74.409 1.00 41.62 148 GLN A O 1
#